Protein AF-A0A371QU78-F1 (afdb_monomer_lite)

Sequence (171 aa):
MLLALVAFSMAQTLVVNGTQPFKAYVKEGALVINGSEITLPQKRLSWNYNGTYTVYGIYYSNPNCQLGTWPNQPRFYITCNTGSDFIIVAVKDPKARVICKTNKGSLQPSAASKYVEIYQTNGLNIECESGYSAVVSAPGVLLGVLAGITAATATLLLALGILLLRALLKK

Structure (mmCIF, N/CA/C/O backbone):
data_AF-A0A371QU78-F1
#
_entry.id   AF-A0A371QU78-F1
#
loop_
_atom_site.group_PDB
_atom_site.id
_atom_site.type_symbol
_atom_site.label_atom_id
_atom_site.label_alt_id
_atom_site.label_comp_id
_atom_site.label_asym_id
_atom_site.label_entity_id
_atom_site.label_seq_id
_atom_site.pdbx_PDB_ins_code
_atom_site.Cartn_x
_atom_site.Cartn_y
_atom_site.Cartn_z
_atom_site.occupancy
_atom_site.B_iso_or_equiv
_atom_site.auth_seq_id
_atom_site.auth_comp_id
_atom_site.auth_asym_id
_atom_site.auth_atom_id
_atom_site.pdbx_PDB_model_num
ATOM 1 N N . MET A 1 1 ? -33.958 -27.654 -14.852 1.00 38.41 1 MET A N 1
ATOM 2 C CA . MET A 1 1 ? -32.697 -27.315 -15.543 1.00 38.41 1 MET A CA 1
ATOM 3 C C . MET A 1 1 ? -32.026 -26.206 -14.733 1.00 38.41 1 MET A C 1
ATOM 5 O O . MET A 1 1 ? -32.468 -25.071 -14.819 1.00 38.41 1 MET A O 1
ATOM 9 N N . LEU A 1 2 ? -31.092 -26.537 -13.832 1.00 40.47 2 LEU A N 1
ATOM 10 C CA . LEU A 1 2 ? -30.366 -25.536 -13.033 1.00 40.47 2 LEU A CA 1
ATOM 11 C C . LEU A 1 2 ? -29.231 -24.959 -13.892 1.00 40.47 2 LEU A C 1
ATOM 13 O O . LEU A 1 2 ? -28.313 -25.694 -14.249 1.00 40.47 2 LEU A O 1
ATOM 17 N N . LEU A 1 3 ? -29.281 -23.665 -14.219 1.00 44.47 3 LEU A N 1
ATOM 18 C CA . LEU A 1 3 ? -28.118 -22.954 -14.753 1.00 44.47 3 LEU A CA 1
ATOM 19 C C . LEU A 1 3 ? -27.144 -22.675 -13.602 1.00 44.47 3 LEU A C 1
ATOM 21 O O . LEU A 1 3 ? -27.392 -21.811 -12.764 1.00 44.47 3 LEU A O 1
ATOM 25 N N . ALA A 1 4 ? -26.027 -23.399 -13.569 1.00 47.12 4 ALA A N 1
ATOM 26 C CA . ALA A 1 4 ? -24.874 -23.022 -12.766 1.00 47.12 4 ALA A CA 1
ATOM 27 C C . ALA A 1 4 ? -24.212 -21.792 -13.411 1.00 47.12 4 ALA A C 1
ATOM 29 O O . ALA A 1 4 ? -23.583 -21.900 -14.464 1.00 47.12 4 ALA A O 1
ATOM 30 N N . LEU A 1 5 ? -24.367 -20.613 -12.799 1.00 44.91 5 LEU A N 1
ATOM 31 C CA . LEU A 1 5 ? -23.549 -19.447 -13.130 1.00 44.91 5 LEU A CA 1
ATOM 32 C C . LEU A 1 5 ? -22.110 -19.743 -12.685 1.00 44.91 5 LEU A C 1
ATOM 34 O O . LEU A 1 5 ? -21.770 -19.621 -11.509 1.00 44.91 5 LEU A O 1
ATOM 38 N N . VAL A 1 6 ? -21.258 -20.146 -13.626 1.00 4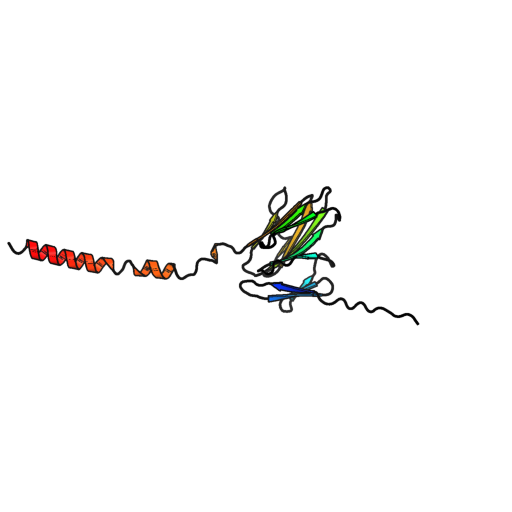9.12 6 VAL A N 1
ATOM 39 C CA . VAL A 1 6 ? -19.812 -20.203 -13.404 1.00 49.12 6 VAL A CA 1
ATOM 40 C C . VAL A 1 6 ? -19.312 -18.761 -13.381 1.00 49.12 6 VAL A C 1
ATOM 42 O O . VAL A 1 6 ? -19.098 -18.141 -14.421 1.00 49.12 6 VAL A O 1
ATOM 45 N N . ALA A 1 7 ? -19.183 -18.191 -12.185 1.00 47.44 7 ALA A N 1
ATOM 46 C CA . ALA A 1 7 ? -18.543 -16.898 -12.006 1.00 47.44 7 ALA A CA 1
ATOM 47 C C . ALA A 1 7 ? -17.036 -17.064 -12.255 1.00 47.44 7 ALA A C 1
ATOM 49 O O . ALA A 1 7 ? -16.286 -17.459 -11.365 1.00 47.44 7 ALA A O 1
ATOM 50 N N . PHE A 1 8 ? -16.589 -16.777 -13.477 1.00 47.84 8 PHE A N 1
ATOM 51 C CA . PHE A 1 8 ? -15.169 -16.623 -13.770 1.00 47.84 8 PHE A CA 1
ATOM 52 C C . PHE A 1 8 ? -14.649 -15.397 -13.012 1.00 47.84 8 PHE A C 1
ATOM 54 O O . PHE A 1 8 ? -14.900 -14.258 -13.406 1.00 47.84 8 PHE A O 1
ATOM 61 N N . SER A 1 9 ? -13.931 -15.612 -11.907 1.00 54.00 9 SER A N 1
ATOM 62 C CA . SER A 1 9 ? -13.185 -14.535 -11.258 1.00 54.00 9 SER A CA 1
ATOM 63 C C . SER A 1 9 ? -12.025 -14.143 -12.173 1.00 54.00 9 SER A C 1
ATOM 65 O O . SER A 1 9 ? -10.993 -14.815 -12.201 1.00 54.00 9 SER A O 1
ATOM 67 N N . MET A 1 10 ? -12.205 -13.089 -12.967 1.00 59.59 10 MET A N 1
ATOM 68 C CA . MET A 1 10 ? -11.123 -12.550 -13.785 1.00 59.59 10 MET A CA 1
ATOM 69 C C . MET A 1 10 ? -9.987 -12.071 -12.876 1.00 59.59 10 MET A C 1
ATOM 71 O O . MET A 1 10 ? -10.226 -11.366 -11.895 1.00 59.59 10 MET A O 1
ATOM 75 N N . ALA A 1 11 ? -8.755 -12.467 -13.199 1.00 73.94 11 ALA A N 1
ATOM 76 C CA . ALA A 1 11 ? -7.575 -11.991 -12.491 1.00 73.94 11 ALA A CA 1
ATOM 77 C C . ALA A 1 11 ? -7.476 -10.464 -12.629 1.00 73.94 11 ALA A C 1
ATOM 79 O O . ALA A 1 11 ? -7.522 -9.924 -13.737 1.00 73.94 11 ALA A O 1
ATOM 80 N N . GLN A 1 12 ? -7.346 -9.757 -11.506 1.00 85.69 12 GLN A N 1
ATOM 81 C CA . GLN A 1 12 ? -7.252 -8.301 -11.520 1.00 85.69 12 GLN A CA 1
ATOM 82 C C . GLN A 1 12 ? -5.826 -7.888 -11.888 1.00 85.69 12 GLN A C 1
ATOM 84 O O . GLN A 1 12 ? -4.877 -8.258 -11.201 1.00 85.69 12 GLN A O 1
ATOM 89 N N . THR A 1 13 ? -5.669 -7.123 -12.968 1.00 89.00 13 THR A N 1
ATOM 90 C CA . THR A 1 13 ? -4.360 -6.622 -13.414 1.00 89.00 13 THR A CA 1
ATOM 91 C C . THR A 1 13 ? -4.013 -5.322 -12.701 1.00 89.00 13 THR A C 1
ATOM 93 O O . THR A 1 13 ? -4.804 -4.382 -12.713 1.00 89.00 13 THR A O 1
ATOM 96 N N . LEU A 1 14 ? -2.811 -5.250 -12.138 1.00 90.69 14 LEU A N 1
ATOM 97 C CA . LEU A 1 14 ? -2.240 -4.072 -11.501 1.00 90.69 14 LEU A CA 1
ATOM 98 C C . LEU A 1 14 ? -1.090 -3.534 -12.353 1.00 90.69 14 LEU A C 1
ATOM 100 O O . LEU A 1 14 ? -0.186 -4.286 -12.717 1.00 90.69 14 LEU A O 1
ATOM 104 N N . VAL A 1 15 ? -1.104 -2.240 -12.663 1.00 90.06 15 VAL A N 1
ATOM 105 C CA . VAL A 1 15 ? -0.066 -1.595 -13.481 1.00 90.06 15 VAL A CA 1
ATOM 106 C C . VAL A 1 15 ? 0.718 -0.610 -12.625 1.00 90.06 15 VAL A C 1
ATOM 108 O O . VAL A 1 15 ? 0.129 0.297 -12.042 1.00 90.06 15 VAL A O 1
ATOM 111 N N . VAL A 1 16 ? 2.040 -0.784 -12.570 1.00 90.44 16 VAL A N 1
ATOM 112 C CA . VAL A 1 16 ? 2.964 0.092 -11.842 1.00 90.44 16 VAL A CA 1
ATOM 113 C C . VAL A 1 16 ? 3.874 0.796 -12.845 1.00 90.44 16 VAL A C 1
ATOM 115 O O . VAL A 1 16 ? 4.701 0.160 -13.499 1.00 90.44 16 VAL A O 1
ATOM 118 N N . ASN A 1 17 ? 3.737 2.116 -12.954 1.00 87.25 17 ASN A N 1
ATOM 119 C CA . ASN A 1 17 ? 4.428 2.971 -13.924 1.00 87.25 17 ASN A CA 1
ATOM 120 C C . ASN A 1 17 ? 5.613 3.707 -13.275 1.00 87.25 17 ASN A C 1
ATOM 122 O O . ASN A 1 17 ? 5.645 4.936 -13.224 1.00 87.25 17 ASN A O 1
ATOM 126 N N . GLY A 1 18 ? 6.556 2.954 -12.705 1.00 83.25 18 GLY A N 1
ATOM 127 C CA . GLY A 1 18 ? 7.762 3.514 -12.093 1.00 83.25 18 GLY A CA 1
ATOM 128 C C . GLY A 1 18 ? 8.965 3.624 -13.031 1.00 83.25 18 GLY A C 1
ATOM 129 O O . GLY A 1 18 ? 8.844 3.530 -14.248 1.00 83.25 18 GLY A O 1
ATOM 130 N N . THR A 1 19 ? 10.157 3.780 -12.448 1.00 86.31 19 THR A N 1
ATOM 131 C CA . THR A 1 19 ? 11.442 3.719 -13.164 1.00 86.31 19 THR A CA 1
ATOM 132 C C . THR A 1 19 ? 11.676 2.382 -13.864 1.00 86.31 19 THR A C 1
ATOM 134 O O . THR A 1 19 ? 12.390 2.327 -14.861 1.00 86.31 19 THR A O 1
ATOM 137 N N . GLN A 1 20 ? 11.091 1.306 -13.343 1.00 84.00 20 GLN A N 1
ATOM 138 C CA . GLN A 1 20 ? 11.032 -0.003 -13.978 1.00 84.00 20 GLN A CA 1
ATOM 139 C C . GLN A 1 20 ? 9.559 -0.404 -14.053 1.00 84.00 20 GLN A C 1
ATOM 141 O O . GLN A 1 20 ? 9.059 -0.982 -13.089 1.00 84.00 20 GLN A O 1
ATOM 146 N N . PRO A 1 21 ? 8.836 -0.063 -15.134 1.00 86.94 21 PRO A N 1
ATOM 147 C CA . PRO A 1 21 ? 7.413 -0.349 -15.219 1.00 86.94 21 PRO A CA 1
ATOM 148 C C . PRO A 1 21 ? 7.169 -1.858 -15.249 1.00 86.94 21 PRO A C 1
ATOM 150 O O . PRO A 1 21 ? 7.874 -2.602 -15.932 1.00 86.94 21 PRO A O 1
ATOM 153 N N . PHE A 1 22 ? 6.157 -2.312 -14.517 1.00 90.06 22 PHE A N 1
ATOM 154 C CA . PHE A 1 22 ? 5.780 -3.721 -14.487 1.00 90.06 22 PHE A CA 1
ATOM 155 C C . PHE A 1 22 ? 4.282 -3.902 -14.248 1.00 90.06 22 PHE A C 1
ATOM 157 O O . PHE A 1 22 ? 3.579 -3.003 -13.778 1.00 90.06 22 PHE A O 1
ATOM 164 N N . LYS A 1 23 ? 3.796 -5.096 -14.592 1.00 91.69 23 LYS A N 1
ATOM 165 C CA . LYS A 1 23 ? 2.429 -5.536 -14.313 1.00 91.69 23 LYS A CA 1
ATOM 166 C C . LYS A 1 23 ? 2.460 -6.617 -13.244 1.00 91.69 23 LYS A C 1
ATOM 168 O O . LYS A 1 23 ? 3.312 -7.503 -13.286 1.00 91.69 23 LYS A O 1
ATOM 173 N N . ALA A 1 24 ? 1.516 -6.548 -12.323 1.00 91.62 24 ALA A N 1
ATOM 174 C CA . ALA A 1 24 ? 1.221 -7.608 -11.375 1.00 91.62 24 ALA A CA 1
ATOM 175 C C . ALA A 1 24 ? -0.221 -8.074 -11.581 1.00 91.62 24 ALA A C 1
ATOM 177 O O . ALA A 1 24 ? -1.034 -7.339 -12.138 1.00 91.62 24 ALA A O 1
ATOM 178 N N . TYR A 1 25 ? -0.557 -9.280 -11.138 1.00 92.44 25 TYR A N 1
ATOM 179 C CA . TYR A 1 25 ? -1.924 -9.790 -11.238 1.00 92.44 25 TYR A CA 1
ATOM 180 C C . TYR A 1 25 ? -2.354 -10.400 -9.915 1.00 92.44 25 TYR A C 1
ATOM 182 O O . TYR A 1 25 ? -1.571 -11.092 -9.268 1.00 92.44 25 TYR A O 1
ATOM 190 N N . VAL A 1 26 ? -3.601 -10.155 -9.522 1.00 91.56 26 VAL A N 1
ATOM 191 C CA . VAL A 1 26 ? -4.215 -10.792 -8.358 1.00 91.56 26 VAL A CA 1
ATOM 192 C C . VAL A 1 26 ? -5.046 -11.969 -8.835 1.00 91.56 26 VAL A C 1
ATOM 194 O O . VAL A 1 26 ? -6.012 -11.792 -9.582 1.00 91.56 26 VAL A O 1
ATOM 197 N N . LYS A 1 27 ? -4.678 -13.167 -8.388 1.00 86.38 27 LYS A N 1
ATOM 198 C CA . LYS A 1 27 ? -5.370 -14.418 -8.691 1.00 86.38 27 LYS A CA 1
ATOM 199 C C . LYS A 1 27 ? -5.595 -15.177 -7.393 1.00 86.38 27 LYS A C 1
ATOM 201 O O . LYS A 1 27 ? -4.653 -15.404 -6.650 1.00 86.38 27 LYS A O 1
ATOM 206 N N . GLU A 1 28 ? -6.845 -15.542 -7.108 1.00 83.00 28 GLU A N 1
ATOM 207 C CA . GLU A 1 28 ? -7.206 -16.439 -5.991 1.00 83.00 28 GLU A CA 1
ATOM 208 C C . GLU A 1 28 ? -6.692 -16.006 -4.595 1.00 83.00 28 GLU A C 1
ATOM 210 O O . GLU A 1 28 ? -6.564 -16.818 -3.683 1.00 83.00 28 GLU A O 1
ATOM 215 N N . GLY A 1 29 ? -6.451 -14.706 -4.385 1.00 85.81 29 GLY A N 1
ATOM 216 C CA . GLY A 1 29 ? -5.887 -14.189 -3.131 1.00 85.81 29 GLY A CA 1
ATOM 217 C C . GLY A 1 29 ? -4.359 -14.253 -3.055 1.00 85.81 29 GLY A C 1
ATOM 218 O O . GLY A 1 29 ? -3.798 -14.084 -1.978 1.00 85.81 29 GLY A O 1
ATOM 219 N N . ALA A 1 30 ? -3.681 -14.458 -4.179 1.00 90.62 30 ALA A N 1
ATOM 220 C CA . ALA A 1 30 ? -2.248 -14.278 -4.333 1.00 90.62 30 ALA A CA 1
ATOM 221 C C . ALA A 1 30 ? -1.956 -13.147 -5.324 1.00 90.62 30 ALA A C 1
ATOM 223 O O . ALA A 1 30 ? -2.734 -12.867 -6.240 1.00 90.62 30 ALA A O 1
ATOM 224 N N . LEU A 1 31 ? -0.820 -12.493 -5.124 1.00 92.56 31 LEU A N 1
ATOM 225 C CA . LEU A 1 31 ? -0.255 -11.511 -6.028 1.00 92.56 31 LEU A CA 1
ATOM 226 C C . LEU A 1 31 ? 0.891 -12.154 -6.804 1.00 92.56 31 LEU A C 1
ATOM 228 O O . LEU A 1 31 ? 1.836 -12.655 -6.203 1.00 92.56 31 LEU A O 1
ATOM 232 N N . VAL A 1 32 ? 0.825 -12.101 -8.130 1.00 92.31 32 VAL A N 1
ATOM 233 C CA . VAL A 1 32 ? 1.856 -12.644 -9.016 1.00 92.31 32 VAL A CA 1
ATOM 234 C C . VAL A 1 32 ? 2.656 -11.501 -9.630 1.00 92.31 32 VAL A C 1
ATOM 236 O O . VAL A 1 32 ? 2.089 -10.632 -10.298 1.00 92.31 32 VAL A O 1
ATOM 239 N N . ILE A 1 33 ? 3.974 -11.507 -9.421 1.00 90.62 33 ILE A N 1
ATOM 240 C CA . ILE A 1 33 ? 4.919 -10.520 -9.961 1.00 90.62 33 ILE A CA 1
ATOM 241 C C . ILE A 1 33 ? 6.099 -11.266 -10.577 1.00 90.62 33 ILE A C 1
ATOM 243 O O . ILE A 1 33 ? 6.807 -11.981 -9.876 1.00 90.62 33 ILE A O 1
ATOM 247 N N . ASN A 1 34 ? 6.337 -11.086 -11.880 1.00 84.94 34 ASN A N 1
ATOM 248 C CA . ASN A 1 34 ? 7.431 -11.747 -12.610 1.00 84.94 34 ASN A CA 1
ATOM 249 C C . ASN A 1 34 ? 7.485 -13.278 -12.402 1.00 84.94 34 ASN A C 1
ATOM 251 O O . ASN A 1 34 ? 8.563 -13.858 -12.336 1.00 84.94 34 ASN A O 1
ATOM 255 N N . GLY A 1 35 ? 6.323 -13.927 -12.271 1.00 80.62 35 GLY A N 1
ATOM 256 C CA . GLY A 1 35 ? 6.212 -15.370 -12.025 1.00 80.62 35 GLY A CA 1
ATOM 257 C C . GLY A 1 35 ? 6.341 -15.795 -10.557 1.00 80.62 35 GLY A C 1
ATOM 258 O O . GLY A 1 35 ? 6.042 -16.942 -10.249 1.00 80.62 35 GLY A O 1
ATOM 259 N N . SER A 1 36 ? 6.718 -14.892 -9.647 1.00 86.31 36 SER A N 1
ATOM 260 C CA . SER A 1 36 ? 6.709 -15.156 -8.205 1.00 86.31 36 SER A CA 1
ATOM 261 C C . SER A 1 36 ? 5.333 -14.878 -7.612 1.00 86.31 36 SER A C 1
ATOM 263 O O . SER A 1 36 ? 4.772 -13.803 -7.837 1.00 86.31 36 SER A O 1
ATOM 265 N N . GLU A 1 37 ? 4.818 -15.814 -6.818 1.00 90.19 37 GLU A N 1
ATOM 266 C CA . GLU A 1 37 ? 3.548 -15.664 -6.106 1.00 90.19 37 GLU A CA 1
ATOM 267 C C . GLU A 1 37 ? 3.766 -15.230 -4.653 1.00 90.19 37 GLU A C 1
ATOM 269 O O . GLU A 1 37 ? 4.627 -15.752 -3.944 1.00 90.19 37 GLU A O 1
ATOM 274 N N . ILE A 1 38 ? 2.968 -14.263 -4.206 1.00 91.00 38 ILE A N 1
ATOM 275 C CA . ILE A 1 38 ? 2.951 -13.742 -2.840 1.00 91.00 38 ILE A CA 1
ATOM 276 C C . ILE A 1 38 ? 1.524 -13.875 -2.316 1.00 91.00 38 ILE A C 1
ATOM 278 O O . ILE A 1 38 ? 0.607 -13.230 -2.826 1.00 91.00 38 ILE A O 1
ATOM 282 N N . THR A 1 39 ? 1.324 -14.692 -1.284 1.00 92.25 39 THR A N 1
ATOM 283 C CA . THR A 1 39 ? 0.015 -14.841 -0.636 1.00 92.25 39 THR A CA 1
ATOM 284 C C . THR A 1 39 ? -0.436 -13.513 -0.036 1.00 92.25 39 THR A C 1
ATOM 286 O O . THR A 1 39 ? 0.299 -12.886 0.730 1.00 92.25 39 THR A O 1
ATOM 289 N N . LEU A 1 40 ? -1.657 -13.082 -0.359 1.00 93.12 40 LEU A N 1
ATOM 290 C CA . LEU A 1 40 ? -2.228 -11.876 0.221 1.00 93.12 40 LEU A CA 1
ATOM 291 C C . LEU A 1 40 ? -2.842 -12.190 1.591 1.00 93.12 40 LEU A C 1
ATOM 293 O O . LEU A 1 40 ? -3.554 -13.185 1.740 1.00 93.12 40 LEU A O 1
ATOM 297 N N . PRO A 1 41 ? -2.654 -11.309 2.585 1.00 91.69 41 PRO A N 1
ATOM 298 C CA . PRO A 1 41 ? -3.262 -11.463 3.908 1.00 91.69 41 PRO A CA 1
ATOM 299 C C . PRO A 1 41 ? -4.796 -11.372 3.881 1.00 91.69 41 PRO A C 1
ATOM 301 O O . PRO A 1 41 ? -5.451 -11.792 4.830 1.00 91.69 41 PRO A O 1
ATOM 304 N N . GLN A 1 42 ? -5.377 -10.817 2.811 1.00 91.19 42 GLN A N 1
ATOM 305 C CA . GLN A 1 42 ? -6.819 -10.745 2.587 1.00 91.19 42 GLN A CA 1
ATOM 306 C C . GLN A 1 42 ? -7.164 -11.055 1.136 1.00 91.19 42 GLN A C 1
ATOM 308 O O . GLN A 1 42 ? -6.558 -10.516 0.210 1.00 91.19 42 GLN A O 1
ATOM 313 N N . LYS A 1 43 ? -8.197 -11.883 0.940 1.00 84.19 43 LYS A N 1
ATOM 314 C CA . LYS A 1 43 ? -8.661 -12.288 -0.398 1.00 84.19 43 LYS A CA 1
ATOM 315 C C . LYS A 1 43 ? -9.334 -11.149 -1.166 1.00 84.19 43 LYS A C 1
ATOM 317 O O . LYS A 1 43 ? -9.340 -11.168 -2.391 1.00 84.19 43 LYS A O 1
ATOM 322 N N . ARG A 1 44 ? -9.938 -10.189 -0.458 1.00 82.94 44 ARG A N 1
ATOM 323 C CA . ARG A 1 44 ? -10.685 -9.065 -1.041 1.00 82.94 44 ARG A CA 1
ATOM 324 C C . ARG A 1 44 ? -10.080 -7.746 -0.571 1.00 82.94 44 ARG A C 1
ATOM 326 O O . ARG A 1 44 ? -10.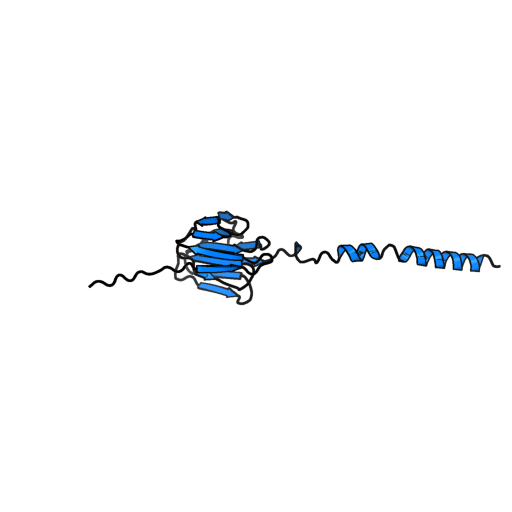471 -7.216 0.463 1.00 82.94 44 ARG A O 1
ATOM 333 N N . LEU A 1 45 ? -9.115 -7.247 -1.337 1.00 88.00 45 LEU A N 1
ATOM 334 C CA . LEU A 1 45 ? -8.551 -5.907 -1.180 1.00 88.00 45 LEU A CA 1
ATOM 335 C C . LEU A 1 45 ? -9.205 -4.969 -2.197 1.00 88.00 45 LEU A C 1
ATOM 337 O O . LEU A 1 45 ? -9.365 -5.332 -3.362 1.00 88.00 45 LEU A O 1
ATOM 341 N N . SER A 1 46 ? -9.562 -3.763 -1.764 1.00 90.75 46 SER A N 1
ATOM 342 C CA . SER A 1 46 ? -9.907 -2.678 -2.679 1.00 90.75 46 SER A CA 1
ATOM 343 C C . SER A 1 46 ? -8.615 -2.079 -3.221 1.00 90.75 46 SER A C 1
ATOM 345 O O . SER A 1 46 ? -7.780 -1.609 -2.450 1.00 90.75 46 SER A O 1
ATOM 347 N N . TRP A 1 47 ? -8.418 -2.134 -4.535 1.00 91.25 47 TRP A N 1
ATOM 348 C CA . TRP A 1 47 ? -7.193 -1.645 -5.159 1.00 91.25 47 TRP A CA 1
ATOM 349 C C . TRP A 1 47 ? -7.342 -0.189 -5.587 1.00 91.25 47 TRP A C 1
ATOM 351 O O . TRP A 1 47 ? -8.216 0.151 -6.383 1.00 91.25 47 TRP A O 1
ATOM 361 N N . ASN A 1 48 ? -6.465 0.660 -5.067 1.00 88.50 48 ASN A N 1
ATOM 362 C CA . ASN A 1 48 ? -6.364 2.065 -5.402 1.00 88.50 48 ASN A CA 1
ATOM 363 C C . ASN A 1 48 ? -5.208 2.294 -6.383 1.00 88.50 48 ASN A C 1
ATOM 365 O O . ASN A 1 48 ? -4.050 1.965 -6.102 1.00 88.50 48 ASN A O 1
ATOM 369 N N . TYR A 1 49 ? -5.551 2.877 -7.529 1.00 83.75 49 TYR A N 1
ATOM 370 C CA . TYR A 1 49 ? -4.636 3.179 -8.618 1.00 83.75 49 TYR A CA 1
ATOM 371 C C . TYR A 1 49 ? -4.474 4.689 -8.716 1.00 83.75 49 TYR A C 1
ATOM 373 O O . TYR A 1 49 ? -5.447 5.408 -8.914 1.00 83.75 49 TYR A O 1
ATOM 381 N N . ASN A 1 50 ? -3.235 5.158 -8.641 1.00 71.44 50 ASN A N 1
ATOM 382 C CA . ASN A 1 50 ? -2.897 6.568 -8.856 1.00 71.44 50 ASN A CA 1
ATOM 383 C C . ASN A 1 50 ? -2.171 6.789 -10.198 1.00 71.44 50 ASN A C 1
ATOM 385 O O . ASN A 1 50 ? -1.714 7.890 -10.473 1.00 71.44 50 ASN A O 1
ATOM 389 N N . GLY A 1 51 ? -2.018 5.736 -11.015 1.00 69.06 51 GLY A N 1
ATOM 390 C CA . GLY A 1 51 ? -1.342 5.790 -12.315 1.00 69.06 51 GLY A CA 1
ATOM 391 C C . GLY A 1 51 ? 0.187 5.918 -12.265 1.00 69.06 51 GLY A C 1
ATOM 392 O O . GLY A 1 51 ? 0.802 6.060 -13.321 1.00 69.06 51 GLY A O 1
ATOM 393 N N . THR A 1 52 ? 0.808 5.851 -11.084 1.00 79.88 52 THR A N 1
ATOM 394 C CA . THR A 1 52 ? 2.247 6.097 -10.879 1.00 79.88 52 THR A CA 1
ATOM 395 C C . THR A 1 52 ? 3.016 4.830 -10.460 1.00 79.88 52 THR A C 1
ATOM 397 O O . THR A 1 52 ? 2.692 3.716 -10.873 1.00 79.88 52 THR A O 1
ATOM 400 N N . TYR A 1 53 ? 4.067 5.000 -9.654 1.00 88.25 53 TYR A N 1
ATOM 401 C CA . TYR A 1 53 ? 5.035 4.001 -9.211 1.00 88.25 53 TYR A CA 1
ATOM 402 C C . TYR A 1 53 ? 4.585 3.141 -8.021 1.00 88.25 53 TYR A C 1
ATOM 404 O O . TYR A 1 53 ? 5.375 2.317 -7.559 1.00 88.25 53 TYR A O 1
ATOM 412 N N . THR A 1 54 ? 3.344 3.293 -7.546 1.00 92.25 54 THR A N 1
ATOM 413 C CA . THR A 1 54 ? 2.770 2.469 -6.469 1.00 92.25 54 THR A CA 1
ATOM 414 C C . THR A 1 54 ? 1.274 2.244 -6.679 1.00 92.25 54 THR A C 1
ATOM 416 O O . THR A 1 54 ? 0.532 3.190 -6.937 1.00 92.25 54 THR A O 1
ATOM 419 N N . VAL A 1 55 ? 0.819 1.010 -6.481 1.00 93.50 55 VAL A N 1
ATOM 420 C CA . VAL A 1 55 ? -0.592 0.606 -6.412 1.00 93.50 55 VAL A CA 1
ATOM 421 C C . VAL A 1 55 ? -0.871 0.049 -5.014 1.00 93.50 55 VAL A C 1
ATOM 423 O O . VAL A 1 55 ? -0.088 -0.754 -4.507 1.00 93.50 55 VAL A O 1
ATOM 426 N N . TYR A 1 56 ? -1.975 0.457 -4.384 1.00 94.56 56 TYR A N 1
ATOM 427 C CA . TYR A 1 56 ? -2.309 0.044 -3.015 1.00 94.56 56 TYR A CA 1
ATOM 428 C C . TYR A 1 56 ? -3.511 -0.891 -2.976 1.00 94.56 56 TYR A C 1
ATOM 430 O O . TYR A 1 56 ? -4.582 -0.533 -3.446 1.00 94.56 56 TYR A O 1
ATOM 438 N N . GLY A 1 57 ? -3.362 -2.060 -2.367 1.00 95.31 57 GLY A N 1
ATOM 439 C CA . GLY A 1 57 ? -4.460 -2.917 -1.938 1.00 95.31 57 GLY A CA 1
ATOM 440 C C . GLY A 1 57 ? -4.845 -2.551 -0.512 1.00 95.31 57 GLY A C 1
ATOM 441 O O . GLY A 1 57 ? -4.003 -2.583 0.381 1.00 95.31 57 GLY A O 1
ATOM 442 N N . ILE A 1 58 ? -6.102 -2.187 -0.297 1.00 95.94 58 ILE A N 1
ATOM 443 C CA . ILE A 1 58 ? -6.597 -1.639 0.963 1.00 95.94 58 ILE A CA 1
ATOM 444 C C . ILE A 1 58 ? -7.710 -2.538 1.495 1.00 95.94 58 ILE A C 1
ATOM 446 O O . ILE A 1 58 ? -8.674 -2.843 0.791 1.00 95.94 58 ILE A O 1
ATOM 450 N N . TYR A 1 59 ? -7.593 -2.933 2.757 1.00 96.38 59 TYR A N 1
ATOM 451 C CA . TYR A 1 59 ? -8.663 -3.557 3.523 1.00 96.38 59 TYR A CA 1
ATOM 452 C C . TYR A 1 59 ? -8.759 -2.911 4.898 1.00 96.38 59 TYR A C 1
ATOM 454 O O . TYR A 1 59 ? -7.745 -2.614 5.534 1.00 96.38 59 TYR A O 1
ATOM 462 N N . TYR A 1 60 ? -9.991 -2.735 5.360 1.00 95.88 60 TYR A N 1
ATOM 463 C CA . TYR A 1 60 ? -10.292 -2.339 6.722 1.00 95.88 60 TYR A CA 1
ATOM 464 C C . TYR A 1 60 ? -11.555 -3.045 7.213 1.00 95.88 60 TYR A C 1
ATOM 466 O O . TYR A 1 60 ? -12.514 -3.189 6.456 1.00 95.88 60 TYR A O 1
ATOM 474 N N . SER A 1 61 ? -11.541 -3.533 8.457 1.00 95.69 61 SER A N 1
ATOM 475 C CA . SER A 1 61 ? -12.631 -4.358 8.999 1.00 95.69 61 SER A CA 1
ATOM 476 C C . SER A 1 61 ? -13.887 -3.560 9.359 1.00 95.69 61 SER A C 1
ATOM 478 O O . SER A 1 61 ? -14.985 -4.113 9.325 1.00 95.69 61 SER A O 1
ATOM 480 N N . ASN A 1 62 ? -13.759 -2.266 9.667 1.00 95.19 62 ASN A N 1
ATOM 481 C CA . ASN A 1 62 ? -14.896 -1.420 10.015 1.00 95.19 62 ASN A CA 1
ATOM 482 C C . ASN A 1 62 ? -15.505 -0.744 8.766 1.00 95.19 62 ASN A C 1
ATOM 484 O O . ASN A 1 62 ? -14.899 0.168 8.201 1.00 95.19 62 ASN A O 1
ATOM 488 N N . PRO A 1 63 ? -16.732 -1.105 8.352 1.00 91.25 63 PRO A N 1
ATOM 489 C CA . PRO A 1 63 ? -17.347 -0.564 7.138 1.00 91.25 63 PRO A CA 1
ATOM 490 C C . PRO A 1 63 ? -17.694 0.930 7.233 1.00 91.25 63 PRO A C 1
ATOM 492 O O . PRO A 1 63 ? -17.917 1.562 6.205 1.00 91.25 63 PRO A O 1
ATOM 495 N N . ASN A 1 64 ? -17.722 1.508 8.439 1.00 94.50 64 ASN A N 1
ATOM 496 C CA . ASN A 1 64 ? -18.010 2.928 8.652 1.00 94.50 64 ASN A CA 1
ATOM 497 C C . ASN A 1 64 ? -16.771 3.825 8.486 1.00 94.50 64 ASN A C 1
ATOM 499 O O . ASN A 1 64 ? -16.864 5.039 8.670 1.00 94.50 64 ASN A O 1
ATOM 503 N N . CYS A 1 65 ? -15.604 3.250 8.186 1.00 96.00 65 CYS A N 1
ATOM 504 C CA . CYS A 1 65 ? -14.415 4.027 7.866 1.00 96.00 65 CYS A CA 1
ATOM 505 C C . CYS A 1 65 ? -14.574 4.769 6.535 1.00 96.00 65 CYS A C 1
ATOM 507 O O . CYS A 1 65 ? -15.153 4.260 5.574 1.00 96.00 65 CYS A O 1
ATOM 509 N N . GLN A 1 66 ? -13.976 5.953 6.460 1.00 96.38 66 GLN A N 1
ATOM 510 C CA . GLN A 1 66 ? -13.922 6.770 5.255 1.00 96.38 66 GLN A CA 1
ATOM 511 C C . GLN A 1 66 ? -12.519 6.717 4.658 1.00 96.38 66 GLN A C 1
ATOM 513 O O . GLN A 1 66 ? -11.543 7.006 5.349 1.00 96.38 66 GLN A O 1
ATOM 518 N N . LEU A 1 67 ? -12.431 6.362 3.375 1.00 95.50 67 LEU A N 1
ATOM 519 C CA . LEU A 1 67 ? -11.209 6.440 2.580 1.00 95.50 67 LEU A CA 1
ATOM 520 C C . LEU A 1 67 ? -11.152 7.803 1.882 1.00 95.50 67 LEU A C 1
ATOM 522 O O . LEU A 1 67 ? -12.051 8.146 1.117 1.00 95.50 67 LEU A O 1
ATOM 526 N N . GLY A 1 68 ? -10.075 8.549 2.109 1.00 94.69 68 GLY A N 1
ATOM 527 C CA . GLY A 1 68 ? -9.750 9.768 1.379 1.00 94.69 68 GLY A CA 1
ATOM 528 C C . GLY A 1 68 ? -8.479 9.601 0.550 1.00 94.69 68 GLY A C 1
ATOM 529 O O . GLY A 1 68 ? -7.502 8.989 0.982 1.00 94.69 68 GLY A O 1
ATOM 530 N N . THR A 1 69 ? -8.491 10.142 -0.666 1.00 91.44 69 THR A N 1
ATOM 531 C CA . THR A 1 69 ? -7.404 9.996 -1.646 1.00 91.44 69 THR A CA 1
ATOM 532 C C . THR A 1 69 ? -7.067 11.337 -2.270 1.00 91.44 69 THR A C 1
ATOM 534 O O . THR A 1 69 ? -7.964 12.144 -2.514 1.00 91.44 69 THR A O 1
ATOM 537 N N . TRP A 1 70 ? -5.799 11.544 -2.616 1.00 85.31 70 TRP A N 1
ATOM 538 C CA . TRP A 1 70 ? -5.374 12.705 -3.394 1.00 85.31 70 TRP A CA 1
ATOM 539 C C . TRP A 1 70 ? -5.218 12.306 -4.868 1.00 85.31 70 TRP A C 1
ATOM 541 O O . TRP A 1 70 ? -4.332 11.513 -5.169 1.00 85.31 70 TRP A O 1
ATOM 551 N N . PRO A 1 71 ? -6.022 12.849 -5.806 1.00 74.31 71 PRO A N 1
ATOM 552 C CA . PRO A 1 71 ? -6.068 12.368 -7.195 1.00 74.31 71 PRO A CA 1
ATOM 553 C C . PRO A 1 71 ? -4.725 12.347 -7.938 1.00 74.31 71 PRO A C 1
ATOM 555 O O . PRO A 1 71 ? -4.525 11.520 -8.817 1.00 74.31 71 PRO A O 1
ATOM 558 N N . ASN A 1 72 ? -3.796 13.232 -7.565 1.00 76.62 72 ASN A N 1
ATOM 559 C CA . ASN A 1 72 ? -2.502 13.402 -8.232 1.00 76.62 72 ASN A CA 1
ATOM 560 C C . ASN A 1 72 ? -1.309 13.054 -7.332 1.00 76.62 72 ASN A C 1
ATOM 562 O O . ASN A 1 72 ? -0.182 13.458 -7.614 1.00 76.62 72 ASN A O 1
ATOM 566 N N . GLN A 1 73 ? -1.541 12.375 -6.209 1.00 81.69 73 GLN A N 1
ATOM 567 C CA . GLN A 1 73 ? -0.476 11.989 -5.289 1.00 81.69 73 GLN A CA 1
ATOM 568 C C . GLN A 1 73 ? -0.669 10.531 -4.889 1.00 81.69 73 GLN A C 1
ATOM 570 O O . GLN A 1 73 ? -1.796 10.114 -4.624 1.00 81.69 73 GLN A O 1
ATOM 575 N N . PRO A 1 74 ? 0.403 9.734 -4.788 1.00 86.00 74 PRO A N 1
ATOM 576 C CA . PRO A 1 74 ? 0.295 8.344 -4.379 1.00 86.00 74 PRO A CA 1
ATOM 577 C C . PRO A 1 74 ? 0.194 8.237 -2.849 1.00 86.00 74 PRO A C 1
ATOM 579 O O . PRO A 1 74 ? 1.007 7.581 -2.187 1.00 86.00 74 PRO A O 1
ATOM 582 N N . ARG A 1 75 ? -0.818 8.922 -2.308 1.00 91.25 75 ARG A N 1
ATOM 583 C CA . ARG A 1 75 ? -1.131 9.093 -0.894 1.00 91.25 75 ARG A CA 1
ATOM 584 C C . ARG A 1 75 ? -2.621 8.864 -0.663 1.00 91.25 75 ARG A C 1
ATOM 586 O O . ARG A 1 75 ? -3.457 9.249 -1.483 1.00 91.25 75 ARG A O 1
ATOM 593 N N . PHE A 1 76 ? -2.953 8.265 0.469 1.00 94.25 76 PHE A N 1
ATOM 594 C CA . PHE A 1 76 ? -4.324 8.111 0.938 1.00 94.25 76 PHE A CA 1
ATOM 595 C C . PHE A 1 76 ? -4.367 8.123 2.465 1.00 94.25 76 PHE A C 1
ATOM 597 O O . PHE A 1 76 ? -3.353 7.920 3.135 1.00 94.25 76 PHE A O 1
ATOM 604 N N . TYR A 1 77 ? -5.557 8.338 3.009 1.00 96.12 77 TYR A N 1
ATOM 605 C CA . TYR A 1 77 ? -5.836 8.184 4.428 1.00 96.12 77 TYR A CA 1
ATOM 606 C C . TYR A 1 77 ? -7.156 7.454 4.637 1.00 96.12 77 TYR A C 1
ATOM 608 O O . TYR A 1 77 ? -8.052 7.500 3.798 1.00 96.12 77 TYR A O 1
ATOM 616 N N . ILE A 1 78 ? -7.269 6.780 5.771 1.00 97.19 78 ILE A N 1
ATOM 617 C CA . ILE A 1 78 ? -8.489 6.126 6.220 1.00 97.19 78 ILE A CA 1
ATOM 618 C C . ILE A 1 78 ? -8.741 6.587 7.643 1.00 97.19 78 ILE A C 1
ATOM 620 O O . ILE A 1 78 ? -7.831 6.541 8.469 1.00 97.19 78 ILE A O 1
ATOM 624 N N . THR A 1 79 ? -9.961 7.027 7.927 1.00 97.12 79 THR A N 1
ATOM 625 C CA . THR A 1 79 ? -10.386 7.462 9.264 1.00 97.12 79 THR A CA 1
ATOM 626 C C . THR A 1 79 ? -11.685 6.786 9.660 1.00 97.12 79 THR A C 1
ATOM 628 O O . THR A 1 79 ? -12.600 6.667 8.847 1.00 97.12 79 THR A O 1
ATOM 631 N N . CYS A 1 80 ? -11.777 6.368 10.916 1.00 96.25 80 CYS A N 1
ATOM 632 C CA . CYS A 1 80 ? -12.894 5.610 11.461 1.00 96.25 80 CYS A CA 1
ATOM 633 C C . CYS A 1 80 ? -13.332 6.206 12.802 1.00 96.25 80 CYS A C 1
ATOM 635 O O . CYS A 1 80 ? -12.502 6.657 13.591 1.00 96.25 80 CYS A O 1
ATOM 637 N N . ASN A 1 81 ? -14.632 6.138 13.094 1.00 94.00 81 ASN A N 1
ATOM 638 C CA . ASN A 1 81 ? -15.180 6.571 14.386 1.00 94.00 81 ASN A CA 1
ATOM 639 C C . ASN A 1 81 ? -14.969 5.527 15.495 1.00 94.00 81 ASN A C 1
ATOM 641 O O . ASN A 1 81 ? -14.972 5.855 16.677 1.00 94.00 81 ASN A O 1
ATOM 645 N N . THR A 1 82 ? -14.782 4.263 15.114 1.00 93.62 82 THR A N 1
ATOM 646 C CA . THR A 1 82 ? -14.492 3.138 16.009 1.00 93.62 82 THR A CA 1
ATOM 647 C C . THR A 1 82 ? -13.326 2.326 15.452 1.00 93.62 82 THR A C 1
ATOM 649 O O . THR A 1 82 ? -13.017 2.418 14.260 1.00 93.62 82 THR A O 1
ATOM 652 N N . GLY A 1 83 ? -12.650 1.564 16.319 1.00 93.38 83 GLY A N 1
ATOM 653 C CA . GLY A 1 83 ? -11.455 0.801 15.953 1.00 93.38 83 GLY A CA 1
ATOM 654 C C . GLY A 1 83 ? -11.668 -0.082 14.722 1.00 93.38 83 GLY A C 1
ATOM 655 O O . GLY A 1 83 ? -12.726 -0.687 14.560 1.00 93.38 83 GLY A O 1
ATOM 656 N N . SER A 1 84 ? -10.658 -0.137 13.860 1.00 96.50 84 SER A N 1
ATOM 657 C CA . SER A 1 84 ? -10.611 -0.988 12.678 1.00 96.50 84 SER A CA 1
ATOM 658 C C . SER A 1 84 ? -9.254 -1.659 12.587 1.00 96.50 84 SER A C 1
ATOM 660 O O . SER A 1 84 ? -8.223 -1.041 12.862 1.00 96.50 84 SER A O 1
ATOM 662 N N . ASP A 1 85 ? -9.255 -2.898 12.121 1.00 96.81 85 ASP A N 1
ATOM 663 C CA . ASP A 1 85 ? -8.052 -3.515 11.583 1.00 96.81 85 ASP A CA 1
ATOM 664 C C . ASP A 1 85 ? -7.812 -2.927 10.202 1.00 96.81 85 ASP A C 1
ATOM 666 O O . ASP A 1 85 ? -8.763 -2.735 9.443 1.00 96.81 85 ASP A O 1
ATOM 670 N N . PHE A 1 86 ? -6.559 -2.639 9.882 1.00 97.19 86 PHE A N 1
ATOM 671 C CA . PHE A 1 86 ? -6.126 -2.145 8.585 1.00 97.19 86 PHE A CA 1
ATOM 672 C C . PHE A 1 86 ? -5.086 -3.091 8.013 1.00 97.19 86 PHE A C 1
ATOM 674 O O . PHE A 1 86 ? -4.139 -3.480 8.700 1.00 97.19 86 PHE A O 1
ATOM 681 N N . ILE A 1 87 ? -5.244 -3.420 6.736 1.00 97.56 87 ILE A N 1
ATOM 682 C CA . ILE A 1 87 ? -4.278 -4.193 5.966 1.00 97.56 87 ILE A CA 1
ATOM 683 C C . ILE A 1 87 ? -4.021 -3.432 4.673 1.00 97.56 87 ILE A C 1
ATOM 685 O O . ILE A 1 87 ? -4.926 -3.269 3.853 1.00 97.56 87 ILE A O 1
ATOM 689 N N . ILE A 1 88 ? -2.786 -2.967 4.503 1.00 97.44 88 ILE A N 1
ATOM 690 C CA . ILE A 1 88 ? -2.341 -2.241 3.315 1.00 97.44 88 ILE A CA 1
ATOM 691 C C . ILE A 1 88 ? -1.275 -3.071 2.613 1.00 97.44 88 ILE A C 1
ATOM 693 O O . ILE A 1 88 ? -0.261 -3.421 3.211 1.00 97.44 88 ILE A O 1
ATOM 697 N N . VAL A 1 89 ? -1.489 -3.361 1.337 1.00 96.75 89 VAL A N 1
ATOM 698 C CA . VAL A 1 89 ? -0.521 -4.016 0.456 1.00 96.75 89 VAL A CA 1
ATOM 699 C C . VAL A 1 89 ? -0.058 -2.992 -0.566 1.00 96.75 89 VAL A C 1
ATOM 701 O O . VAL A 1 89 ? -0.831 -2.580 -1.423 1.00 96.75 89 VAL A O 1
ATOM 704 N N . ALA A 1 90 ? 1.193 -2.562 -0.491 1.00 95.62 90 ALA A N 1
ATOM 705 C CA . ALA A 1 90 ? 1.777 -1.658 -1.468 1.00 95.62 90 ALA A CA 1
ATOM 706 C C . ALA A 1 90 ? 2.549 -2.461 -2.518 1.00 95.62 90 ALA A C 1
ATOM 708 O O . ALA A 1 90 ? 3.543 -3.106 -2.192 1.00 95.62 90 ALA A O 1
ATOM 709 N N . VAL A 1 91 ? 2.104 -2.408 -3.773 1.00 94.75 91 VAL A N 1
ATOM 710 C CA . VAL A 1 91 ? 2.818 -2.953 -4.936 1.00 94.75 91 VAL A CA 1
ATOM 711 C C . VAL A 1 91 ? 3.532 -1.798 -5.617 1.00 94.75 91 VAL A C 1
ATOM 713 O O . VAL A 1 91 ? 2.882 -0.881 -6.117 1.00 94.75 91 VAL A O 1
ATOM 716 N N . LYS A 1 92 ? 4.863 -1.804 -5.597 1.00 93.44 92 LYS A N 1
ATOM 717 C CA . LYS A 1 92 ? 5.660 -0.605 -5.869 1.00 93.44 92 LYS A CA 1
ATOM 718 C C . LYS A 1 92 ? 6.848 -0.844 -6.785 1.00 93.44 92 LYS A C 1
ATOM 720 O O . LYS A 1 92 ? 7.411 -1.938 -6.851 1.00 93.44 92 LYS A O 1
ATOM 725 N N . ASP A 1 93 ? 7.281 0.232 -7.430 1.00 92.56 93 ASP A N 1
ATOM 726 C CA . ASP A 1 93 ? 8.605 0.313 -8.027 1.00 92.56 93 ASP A CA 1
ATOM 727 C C . ASP A 1 93 ? 9.684 0.070 -6.950 1.00 92.56 93 ASP A C 1
ATOM 729 O O . ASP A 1 93 ? 9.582 0.592 -5.835 1.00 92.56 93 ASP A O 1
ATOM 733 N N . PRO A 1 94 ? 10.748 -0.687 -7.258 1.00 91.00 94 PRO A N 1
ATOM 734 C CA . PRO A 1 94 ? 11.819 -0.978 -6.307 1.00 91.00 94 PRO A CA 1
ATOM 735 C C . PRO A 1 94 ? 12.470 0.253 -5.671 1.00 91.00 94 PRO A C 1
ATOM 737 O O . PRO A 1 94 ? 12.912 0.180 -4.527 1.00 91.00 94 PRO A O 1
ATOM 740 N N . LYS A 1 95 ? 12.540 1.371 -6.403 1.00 90.75 95 LYS A N 1
ATOM 741 C CA . LYS A 1 95 ? 13.128 2.634 -5.944 1.00 90.75 95 LYS A CA 1
ATOM 742 C C . LYS A 1 95 ? 12.130 3.516 -5.198 1.00 90.75 95 LYS A C 1
ATOM 744 O O . LYS A 1 95 ? 12.545 4.494 -4.576 1.00 90.75 95 LYS A O 1
ATOM 749 N N . ALA A 1 96 ? 10.836 3.210 -5.272 1.00 91.31 96 ALA A N 1
ATOM 750 C CA . ALA A 1 96 ? 9.832 3.902 -4.483 1.00 91.31 96 ALA A CA 1
ATOM 751 C C . ALA A 1 96 ? 9.920 3.456 -3.019 1.00 91.31 96 ALA A C 1
ATOM 753 O O . ALA A 1 96 ? 10.143 2.280 -2.712 1.00 91.31 96 ALA A O 1
ATOM 754 N N . ARG A 1 97 ? 9.722 4.413 -2.118 1.00 92.00 97 ARG A N 1
ATOM 755 C CA . ARG A 1 97 ? 9.571 4.216 -0.679 1.00 92.00 97 ARG A CA 1
ATOM 756 C C . ARG A 1 97 ? 8.108 4.415 -0.319 1.00 92.00 97 ARG A C 1
ATOM 758 O O . ARG A 1 97 ? 7.509 5.381 -0.786 1.00 92.00 97 ARG A O 1
ATOM 765 N N . VAL A 1 98 ? 7.566 3.549 0.530 1.00 93.75 98 VAL A N 1
ATOM 766 C CA . VAL A 1 98 ? 6.236 3.712 1.123 1.00 93.75 98 VAL A CA 1
ATOM 767 C C . VAL A 1 98 ? 6.404 4.036 2.603 1.00 93.75 98 VAL A C 1
ATOM 769 O O . VAL A 1 98 ? 7.287 3.514 3.285 1.00 93.75 98 VAL A O 1
ATOM 772 N N . ILE A 1 99 ? 5.584 4.956 3.094 1.00 95.38 99 ILE A N 1
ATOM 773 C CA . ILE A 1 99 ? 5.513 5.328 4.501 1.00 95.38 99 ILE A CA 1
ATOM 774 C C . ILE A 1 99 ? 4.049 5.258 4.891 1.00 95.38 99 ILE A C 1
ATOM 776 O O . ILE A 1 99 ? 3.244 6.056 4.421 1.00 95.38 99 ILE A O 1
ATOM 780 N N . CYS A 1 100 ? 3.716 4.313 5.764 1.00 96.62 100 CYS A N 1
ATOM 781 C CA . CYS A 1 100 ? 2.422 4.265 6.427 1.00 96.62 100 CYS A CA 1
ATOM 782 C C . CYS A 1 100 ? 2.579 4.726 7.874 1.00 96.62 100 CYS A C 1
ATOM 784 O O . CYS A 1 100 ? 3.545 4.364 8.542 1.00 96.62 100 CYS A O 1
ATOM 786 N N . LYS A 1 101 ? 1.636 5.515 8.378 1.00 97.06 101 LYS A N 1
ATOM 787 C CA . LYS A 1 101 ? 1.629 6.036 9.746 1.00 97.06 101 LYS A CA 1
ATOM 788 C C . LYS A 1 101 ? 0.228 6.001 10.340 1.00 97.06 101 LYS A C 1
ATOM 790 O O . LYS A 1 101 ? -0.773 6.015 9.631 1.00 97.06 101 LYS A O 1
ATOM 795 N N . THR A 1 102 ? 0.193 5.991 11.660 1.00 95.88 102 THR A N 1
ATOM 796 C CA . THR A 1 102 ? -1.005 6.193 12.477 1.00 95.88 102 THR A CA 1
ATOM 797 C C . THR A 1 102 ? -0.765 7.386 13.399 1.00 95.88 102 THR A C 1
ATOM 799 O O . THR A 1 102 ? 0.336 7.940 13.448 1.00 95.88 102 THR A O 1
ATOM 802 N N . ASN A 1 103 ? -1.750 7.733 14.219 1.00 89.62 103 ASN A N 1
ATOM 803 C CA . ASN A 1 103 ? -1.568 8.659 15.338 1.00 89.62 103 ASN A CA 1
ATOM 804 C C . ASN A 1 103 ? -0.469 8.238 16.335 1.00 89.62 103 ASN A C 1
ATOM 806 O O . ASN A 1 103 ? 0.016 9.081 17.083 1.00 89.62 103 ASN A O 1
ATOM 810 N N . LYS A 1 104 ? -0.064 6.961 16.353 1.00 89.38 104 LYS A N 1
ATOM 811 C CA . LYS A 1 104 ? 1.023 6.450 17.203 1.00 89.38 104 LYS A CA 1
ATOM 812 C C . LYS A 1 104 ? 2.408 6.562 16.553 1.00 89.38 104 LYS A C 1
ATOM 814 O O . LYS A 1 104 ? 3.400 6.216 17.184 1.00 89.38 104 LYS A O 1
ATOM 819 N N . GLY A 1 105 ? 2.485 7.031 15.306 1.00 93.56 105 GLY A N 1
ATOM 820 C CA . GLY A 1 105 ? 3.729 7.178 14.553 1.00 93.56 105 GLY A CA 1
ATOM 821 C C . GLY A 1 105 ? 3.800 6.292 13.310 1.00 93.56 105 GLY A C 1
ATOM 822 O O . GLY A 1 105 ? 2.795 5.748 12.844 1.00 93.56 105 GLY A O 1
ATOM 823 N N . SER A 1 106 ? 5.006 6.186 12.748 1.00 95.44 106 SER A N 1
ATOM 824 C CA . SER A 1 106 ? 5.261 5.415 11.525 1.00 95.44 106 SER A CA 1
ATOM 825 C C . SER A 1 106 ? 5.166 3.912 11.778 1.00 95.44 106 SER A C 1
ATOM 827 O O . SER A 1 106 ? 5.645 3.411 12.794 1.00 95.44 106 SER A O 1
ATOM 829 N N . LEU A 1 107 ? 4.583 3.192 10.827 1.00 96.38 107 LEU A N 1
ATOM 830 C CA . LEU A 1 107 ? 4.481 1.741 10.825 1.00 96.38 107 LEU A CA 1
ATOM 831 C C . LEU A 1 107 ? 5.668 1.131 10.086 1.00 96.38 107 LEU A C 1
ATOM 833 O O . LEU A 1 107 ? 6.076 1.610 9.028 1.00 96.38 107 LEU A O 1
ATOM 837 N N . GLN A 1 108 ? 6.168 0.025 10.624 1.00 95.69 108 GLN A N 1
ATOM 838 C CA . GLN A 1 108 ? 7.043 -0.870 9.880 1.00 95.69 108 GLN A CA 1
ATOM 839 C C . GLN A 1 108 ? 6.195 -1.896 9.119 1.00 95.69 108 GLN A C 1
ATOM 841 O O . GLN A 1 108 ? 5.143 -2.306 9.621 1.00 95.69 108 GLN A O 1
ATOM 846 N N . PRO A 1 109 ? 6.615 -2.309 7.914 1.00 96.19 109 PRO A N 1
ATOM 847 C CA . PRO A 1 109 ? 5.928 -3.367 7.195 1.00 96.19 109 PRO A CA 1
ATOM 848 C C . PRO A 1 109 ? 6.073 -4.698 7.948 1.00 96.19 109 PRO A C 1
ATOM 850 O O . PRO A 1 109 ? 7.155 -5.068 8.395 1.00 96.19 109 PRO A O 1
ATOM 853 N N . SER A 1 110 ? 4.969 -5.432 8.055 1.00 95.38 110 SER A N 1
ATOM 854 C CA . SER A 1 110 ? 4.915 -6.811 8.564 1.00 95.38 110 SER A CA 1
ATOM 855 C C . SER A 1 110 ? 5.603 -7.815 7.631 1.00 95.38 110 SER A C 1
ATOM 857 O O . SER A 1 110 ? 6.121 -8.832 8.082 1.00 95.38 110 SER A O 1
ATOM 859 N N . ALA A 1 111 ? 5.638 -7.512 6.332 1.00 93.25 111 ALA A N 1
ATOM 860 C CA . ALA A 1 111 ? 6.411 -8.231 5.330 1.00 93.25 111 ALA A CA 1
ATOM 861 C C . ALA A 1 111 ? 6.884 -7.247 4.259 1.00 93.25 111 ALA A C 1
ATOM 863 O O . ALA A 1 111 ? 6.129 -6.361 3.851 1.00 93.25 111 ALA A O 1
ATOM 864 N N . ALA A 1 112 ? 8.121 -7.403 3.794 1.00 93.31 112 ALA A N 1
ATOM 865 C CA . ALA A 1 112 ? 8.713 -6.519 2.800 1.00 93.31 112 ALA A CA 1
ATOM 866 C C . ALA A 1 112 ? 9.580 -7.298 1.810 1.00 93.31 112 ALA A C 1
ATOM 868 O O . ALA A 1 112 ? 10.328 -8.205 2.168 1.00 93.31 112 ALA A O 1
ATOM 869 N N . SER A 1 113 ? 9.482 -6.904 0.549 1.00 92.06 113 SER A N 1
ATOM 870 C CA . SER A 1 113 ? 10.296 -7.373 -0.562 1.00 92.06 113 SER A CA 1
ATOM 871 C C . SER A 1 113 ? 10.605 -6.197 -1.487 1.00 92.06 113 SER A C 1
ATOM 873 O O . SER A 1 113 ? 10.152 -5.072 -1.276 1.00 92.06 113 SER A O 1
ATOM 875 N N . LYS A 1 114 ? 11.337 -6.461 -2.570 1.00 89.94 114 LYS A N 1
ATOM 876 C CA . LYS A 1 114 ? 11.661 -5.447 -3.579 1.00 89.94 114 LYS A CA 1
ATOM 877 C C . LYS A 1 114 ? 10.416 -4.753 -4.163 1.00 89.94 114 LYS A C 1
ATOM 879 O O . LYS A 1 114 ? 10.445 -3.541 -4.364 1.00 89.94 114 LYS A O 1
ATOM 884 N N . TYR A 1 115 ? 9.352 -5.511 -4.439 1.00 92.94 115 TYR A N 1
ATOM 885 C CA . TYR A 1 115 ? 8.162 -5.026 -5.156 1.00 92.94 115 TYR A CA 1
ATOM 886 C C . TYR A 1 115 ? 6.918 -4.886 -4.277 1.00 92.94 115 TYR A C 1
ATOM 888 O O . TYR A 1 115 ? 5.935 -4.299 -4.721 1.00 92.94 115 TYR A O 1
ATOM 896 N N . VAL A 1 116 ? 6.933 -5.445 -3.064 1.00 94.69 116 VAL A N 1
ATOM 897 C CA . VAL A 1 116 ? 5.746 -5.531 -2.205 1.00 94.69 116 VAL A CA 1
ATOM 898 C C . VAL A 1 116 ? 6.096 -5.230 -0.763 1.00 94.69 116 VAL A C 1
ATOM 900 O O . VAL A 1 116 ? 7.035 -5.819 -0.229 1.00 94.69 116 VAL A O 1
ATOM 903 N N . GLU A 1 117 ? 5.293 -4.384 -0.129 1.00 96.31 117 GLU A N 1
ATOM 904 C CA . GLU A 1 117 ? 5.309 -4.135 1.313 1.00 96.31 117 GLU A CA 1
ATOM 905 C C . GLU A 1 117 ? 3.898 -4.326 1.879 1.00 96.31 117 GLU A C 1
ATOM 907 O O . GLU A 1 117 ? 2.914 -3.896 1.277 1.00 96.31 117 GLU A O 1
ATOM 912 N N . ILE A 1 118 ? 3.788 -5.000 3.024 1.00 96.56 118 ILE A N 1
ATOM 913 C CA . ILE A 1 118 ? 2.516 -5.300 3.685 1.00 96.56 118 ILE A CA 1
ATOM 914 C C . ILE A 1 118 ? 2.518 -4.664 5.066 1.00 96.56 118 ILE A C 1
ATOM 916 O O . ILE A 1 118 ? 3.336 -5.014 5.916 1.00 96.56 118 ILE A O 1
ATOM 920 N N . TYR A 1 119 ? 1.560 -3.784 5.321 1.00 97.50 119 TYR A N 1
ATOM 921 C CA . TYR A 1 119 ? 1.356 -3.132 6.607 1.00 97.50 119 TYR A CA 1
ATOM 922 C C . TYR A 1 119 ? 0.081 -3.648 7.249 1.00 97.50 119 TYR A C 1
ATOM 924 O O . TYR A 1 119 ? -0.959 -3.750 6.598 1.00 97.50 119 TYR A O 1
ATOM 932 N N . GLN A 1 120 ? 0.169 -3.947 8.539 1.00 96.81 120 GLN A N 1
ATOM 933 C CA . GLN A 1 120 ? -0.959 -4.386 9.343 1.00 96.81 120 GLN A CA 1
ATOM 934 C C . GLN A 1 120 ? -0.971 -3.595 10.642 1.00 96.81 120 GLN A C 1
ATOM 936 O O . GLN A 1 120 ? 0.067 -3.414 11.280 1.00 96.81 120 GLN A O 1
ATOM 941 N N . THR A 1 121 ? -2.134 -3.082 11.022 1.00 96.81 121 THR A N 1
ATOM 942 C CA . THR A 1 121 ? -2.299 -2.372 12.291 1.00 96.81 121 THR A CA 1
ATOM 943 C C . THR A 1 121 ? -3.764 -2.362 12.714 1.00 96.81 121 THR A C 1
ATOM 945 O O . THR A 1 121 ? -4.641 -2.721 11.933 1.00 96.81 121 THR A O 1
ATOM 948 N N . ASN A 1 122 ? -4.027 -1.924 13.941 1.00 96.38 122 ASN A N 1
ATOM 949 C CA . ASN A 1 122 ? -5.366 -1.668 14.453 1.00 96.38 122 ASN A CA 1
ATOM 950 C C . ASN A 1 122 ? -5.422 -0.245 15.023 1.00 96.38 122 ASN A C 1
ATOM 952 O O . ASN A 1 122 ? -4.518 0.183 15.751 1.00 96.38 122 ASN A O 1
ATOM 956 N N . GLY A 1 123 ? -6.475 0.497 14.691 1.00 95.19 123 GLY A N 1
ATOM 957 C CA . GLY A 1 123 ? -6.657 1.846 15.209 1.00 95.19 123 GLY A CA 1
ATOM 958 C C . GLY A 1 123 ? -7.841 2.584 14.606 1.00 95.19 123 GLY A C 1
ATOM 959 O O . GLY A 1 123 ? -8.752 1.988 14.042 1.00 95.19 123 GLY A O 1
ATOM 960 N N . LEU A 1 124 ? -7.818 3.908 14.741 1.00 96.62 124 LEU A N 1
ATOM 961 C CA . LEU A 1 124 ? -8.857 4.802 14.216 1.00 96.62 124 LEU A CA 1
ATOM 962 C C . LEU A 1 124 ? -8.452 5.475 12.906 1.00 96.62 124 LEU A C 1
ATOM 964 O O . LEU A 1 124 ? -9.297 6.034 12.215 1.00 96.62 124 LEU A O 1
ATOM 968 N N . ASN A 1 125 ? -7.160 5.475 12.582 1.00 96.81 125 ASN A N 1
ATOM 969 C CA . ASN A 1 125 ? -6.646 6.088 11.371 1.00 96.81 125 ASN A CA 1
ATOM 970 C C . ASN A 1 125 ? -5.404 5.367 10.857 1.00 96.81 125 ASN A C 1
ATOM 972 O O . ASN A 1 125 ? -4.611 4.836 11.637 1.00 96.81 125 ASN A O 1
ATOM 976 N N . ILE A 1 126 ? -5.232 5.418 9.544 1.00 97.38 126 ILE A N 1
ATOM 977 C CA . ILE A 1 126 ? -3.984 5.099 8.866 1.00 97.38 126 ILE A CA 1
ATOM 978 C C . ILE A 1 126 ? -3.828 6.045 7.683 1.00 97.38 126 ILE A C 1
ATOM 980 O O . ILE A 1 126 ? -4.785 6.336 6.971 1.00 97.38 126 ILE A O 1
ATOM 984 N N . GLU A 1 127 ? -2.618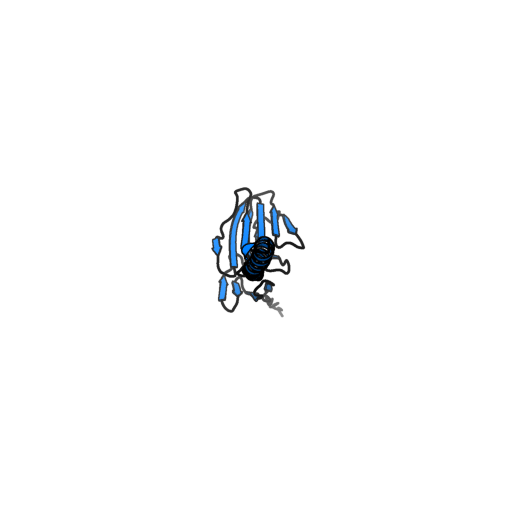 6.530 7.471 1.00 97.06 127 GLU A N 1
ATOM 985 C CA . GLU A 1 127 ? -2.259 7.327 6.310 1.00 97.06 127 GLU A CA 1
ATOM 986 C C . GLU A 1 127 ? -1.031 6.701 5.672 1.00 97.06 127 GLU A C 1
ATOM 988 O O . GLU A 1 127 ? -0.065 6.404 6.373 1.00 97.06 127 GLU A O 1
ATOM 993 N N . CYS A 1 128 ? -1.061 6.508 4.359 1.00 95.62 128 CYS A N 1
ATOM 994 C CA . CYS A 1 128 ? 0.083 6.007 3.619 1.00 95.62 128 CYS A CA 1
ATOM 995 C C . CYS A 1 128 ? 0.407 6.936 2.461 1.00 95.62 128 CYS A C 1
ATOM 997 O O . CYS A 1 128 ? -0.484 7.395 1.748 1.00 95.62 128 CYS A O 1
ATOM 999 N N . GLU A 1 129 ? 1.693 7.169 2.250 1.00 93.94 129 GLU A N 1
ATOM 1000 C CA . GLU A 1 129 ? 2.237 7.888 1.109 1.00 93.94 129 GLU A CA 1
ATOM 1001 C C . GLU A 1 129 ? 3.372 7.088 0.482 1.00 93.94 129 GLU A C 1
ATOM 1003 O O . GLU A 1 129 ? 4.039 6.297 1.150 1.00 93.94 129 GLU A O 1
ATOM 1008 N N . SER A 1 130 ? 3.609 7.312 -0.806 1.00 91.81 130 SER A N 1
ATOM 1009 C CA . SER A 1 130 ? 4.818 6.823 -1.455 1.00 91.81 130 SER A CA 1
ATOM 1010 C C . SER A 1 130 ? 5.536 7.935 -2.195 1.00 91.81 130 SER A C 1
ATOM 1012 O O . SER A 1 130 ? 4.939 8.932 -2.587 1.00 91.81 130 SER A O 1
ATOM 1014 N N . GLY A 1 131 ? 6.841 7.765 -2.349 1.00 89.44 131 GLY A N 1
ATOM 1015 C CA . GLY A 1 131 ? 7.721 8.747 -2.960 1.00 89.44 131 GLY A CA 1
ATOM 1016 C C . GLY A 1 131 ? 8.983 8.095 -3.496 1.00 89.44 131 GLY A C 1
ATOM 1017 O O . GLY A 1 131 ? 9.418 7.061 -2.988 1.00 89.44 131 GLY A O 1
ATOM 1018 N N . TYR A 1 132 ? 9.619 8.718 -4.483 1.00 85.00 132 TYR A N 1
ATOM 1019 C CA . TYR A 1 132 ? 11.035 8.461 -4.726 1.00 85.00 132 TYR A CA 1
ATOM 1020 C C . TYR A 1 132 ? 11.863 9.220 -3.693 1.00 85.00 132 TYR A C 1
ATOM 1022 O O . TYR A 1 132 ? 11.602 10.389 -3.415 1.00 85.00 132 TYR A O 1
ATOM 1030 N N . SER A 1 133 ? 12.883 8.571 -3.130 1.00 60.78 133 SER A N 1
ATOM 1031 C CA . SER A 1 133 ? 13.888 9.300 -2.355 1.00 60.78 133 SER A CA 1
ATOM 1032 C C . SER A 1 133 ? 14.540 10.358 -3.249 1.00 60.78 133 SER A C 1
ATOM 1034 O O . SER A 1 133 ? 14.996 10.040 -4.347 1.00 60.78 133 SER A O 1
ATOM 1036 N N . ALA A 1 134 ? 14.651 11.596 -2.760 1.00 53.22 134 ALA A N 1
ATOM 1037 C CA . ALA A 1 134 ? 15.240 12.729 -3.488 1.00 53.22 134 ALA A CA 1
ATOM 1038 C C . ALA A 1 134 ? 16.691 12.492 -3.970 1.00 53.22 134 ALA A C 1
ATOM 1040 O O . ALA A 1 134 ? 17.203 13.229 -4.808 1.00 53.22 134 ALA A O 1
ATOM 1041 N N . VAL A 1 135 ? 17.346 11.434 -3.483 1.00 48.53 135 VAL A N 1
ATOM 1042 C CA . VAL A 1 135 ? 18.717 11.040 -3.838 1.00 48.53 135 VAL A CA 1
ATOM 1043 C C . VAL A 1 135 ? 18.826 10.437 -5.252 1.00 48.53 135 VAL A C 1
ATOM 1045 O O . VAL A 1 135 ? 19.928 10.307 -5.771 1.00 48.53 135 VAL A O 1
ATOM 1048 N N . VAL A 1 136 ? 17.713 10.087 -5.911 1.00 43.38 136 VAL A N 1
ATOM 1049 C CA . VAL A 1 136 ? 17.729 9.491 -7.270 1.00 43.38 136 VAL A CA 1
ATOM 1050 C C . VAL A 1 136 ? 17.405 10.507 -8.378 1.00 43.38 136 VAL A C 1
ATOM 1052 O O . VAL A 1 136 ? 17.459 10.182 -9.560 1.00 43.38 136 VAL A O 1
ATOM 1055 N N . SER A 1 137 ? 17.093 11.749 -8.009 1.00 37.03 137 SER A N 1
ATOM 1056 C CA . SER A 1 137 ? 16.739 12.840 -8.928 1.00 37.03 137 SER A CA 1
ATOM 1057 C C . SER A 1 137 ? 17.799 13.941 -8.991 1.00 37.03 137 SER A C 1
ATOM 1059 O O . SER A 1 137 ? 17.490 15.073 -9.349 1.00 37.03 137 SER A O 1
ATOM 1061 N N . ALA A 1 138 ? 19.059 13.623 -8.690 1.00 36.84 138 ALA A N 1
ATOM 1062 C CA . ALA A 1 138 ? 20.164 14.365 -9.278 1.00 36.84 138 ALA A CA 1
ATOM 1063 C C . ALA A 1 138 ? 20.532 13.652 -10.587 1.00 36.84 138 ALA A C 1
ATOM 1065 O O . ALA A 1 138 ? 21.063 12.538 -10.536 1.00 36.84 138 ALA A O 1
ATOM 1066 N N . PRO A 1 139 ? 20.264 14.237 -11.770 1.00 39.94 139 PRO A N 1
ATOM 1067 C CA . PRO A 1 139 ? 20.950 13.806 -12.975 1.00 39.94 139 PRO A CA 1
ATOM 1068 C C . PRO A 1 139 ? 22.446 13.854 -12.660 1.00 39.94 139 PRO A C 1
ATOM 1070 O O . PRO A 1 139 ? 22.959 14.903 -12.265 1.00 39.94 139 PRO A O 1
ATOM 1073 N N . GLY A 1 140 ? 23.153 12.736 -12.830 1.00 46.38 140 GLY A N 1
ATOM 1074 C CA . GLY A 1 140 ? 24.607 12.624 -12.649 1.00 46.38 140 GLY A CA 1
ATOM 1075 C C . GLY A 1 140 ? 25.434 13.470 -13.630 1.00 46.38 140 GLY A C 1
ATOM 1076 O O . GLY A 1 140 ? 26.578 13.145 -13.911 1.00 46.38 140 GLY A O 1
ATOM 1077 N N . VAL A 1 141 ? 24.858 14.544 -14.169 1.00 45.59 141 VAL A N 1
ATOM 1078 C CA . VAL A 1 141 ? 25.458 15.482 -15.117 1.00 45.59 141 VAL A CA 1
ATOM 1079 C C . VAL A 1 141 ? 26.158 16.637 -14.383 1.00 45.59 141 VAL A C 1
ATOM 1081 O O . VAL A 1 141 ? 27.064 17.252 -14.934 1.00 45.59 141 VAL A O 1
ATOM 1084 N N . LEU A 1 142 ? 25.832 16.908 -13.112 1.00 47.09 142 LEU A N 1
ATOM 1085 C CA . LEU A 1 142 ? 26.429 18.032 -12.368 1.00 47.09 142 LEU A CA 1
ATOM 1086 C C . LEU A 1 142 ? 27.807 17.747 -11.746 1.00 47.09 142 LEU A C 1
ATOM 1088 O O . LEU A 1 142 ? 28.549 18.692 -11.487 1.00 47.09 142 LEU A O 1
ATOM 1092 N N . LEU A 1 143 ? 28.207 16.481 -11.579 1.00 46.62 143 LEU A N 1
ATOM 1093 C CA . LEU A 1 143 ? 29.560 16.146 -11.100 1.00 46.62 143 LEU A CA 1
ATOM 1094 C C . LEU A 1 143 ? 30.632 16.230 -12.203 1.00 46.62 143 LEU A C 1
ATOM 1096 O O . LEU A 1 143 ? 31.815 16.316 -11.889 1.00 46.62 143 LEU A O 1
ATOM 1100 N N . GLY A 1 144 ? 30.239 16.274 -13.482 1.00 44.81 144 GLY A N 1
ATOM 1101 C CA . GLY A 1 144 ? 31.165 16.485 -14.603 1.00 44.81 144 GLY A CA 1
ATOM 1102 C C . GLY A 1 144 ? 31.445 17.958 -14.918 1.00 44.81 144 GLY A C 1
ATOM 1103 O O . GLY A 1 144 ? 32.483 18.273 -15.491 1.00 44.81 144 GLY A O 1
ATOM 1104 N N . VAL A 1 145 ? 30.554 18.877 -14.525 1.00 47.31 145 VAL A N 1
ATOM 1105 C CA . VAL A 1 145 ? 30.672 20.298 -14.900 1.00 47.31 145 VAL A CA 1
ATOM 1106 C C . VAL A 1 145 ? 31.513 21.099 -13.902 1.00 47.31 145 VAL A C 1
ATOM 1108 O O . VAL A 1 145 ? 32.176 22.042 -14.316 1.00 47.31 145 VAL A O 1
ATOM 1111 N N . LEU A 1 146 ? 31.602 20.705 -12.624 1.00 45.38 146 LEU A N 1
ATOM 1112 C CA . LEU A 1 146 ? 32.487 21.395 -11.668 1.00 45.38 146 LEU A CA 1
ATOM 1113 C C . LEU A 1 146 ? 33.960 20.956 -11.726 1.00 45.38 146 LEU A C 1
ATOM 1115 O O . LEU A 1 146 ? 34.825 21.718 -11.302 1.00 45.38 146 LEU A O 1
ATOM 1119 N N . ALA A 1 147 ? 34.274 19.789 -12.295 1.00 46.72 147 ALA A N 1
ATOM 1120 C CA . ALA 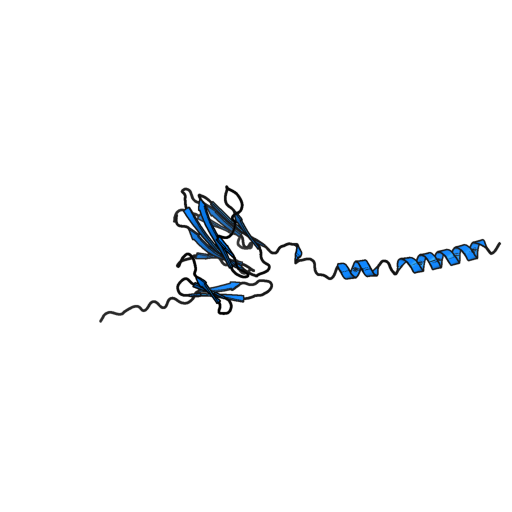A 1 147 ? 35.665 19.370 -12.499 1.00 46.72 147 ALA A CA 1
ATOM 1121 C C . ALA A 1 147 ? 36.327 20.040 -13.724 1.00 46.72 147 ALA A C 1
ATOM 1123 O O . ALA A 1 147 ? 37.549 20.032 -13.845 1.00 46.72 147 ALA A O 1
ATOM 1124 N N . GLY A 1 148 ? 35.540 20.642 -14.624 1.00 44.28 148 GLY A N 1
ATOM 1125 C CA . GLY A 1 148 ? 36.038 21.270 -15.854 1.00 44.28 148 GLY A CA 1
ATOM 1126 C C . GLY A 1 148 ? 36.432 22.746 -15.734 1.00 44.28 148 GLY A C 1
ATOM 1127 O O . GLY A 1 148 ? 37.013 23.288 -16.670 1.00 44.28 148 GLY A O 1
ATOM 1128 N N . ILE A 1 149 ? 36.140 23.418 -14.613 1.00 45.03 149 ILE A N 1
ATOM 1129 C CA . ILE A 1 149 ? 36.318 24.883 -14.498 1.00 45.03 149 ILE A CA 1
ATOM 1130 C C . ILE A 1 149 ? 37.595 25.267 -13.731 1.00 45.03 149 ILE A C 1
ATOM 1132 O O . ILE A 1 149 ? 38.030 26.413 -13.788 1.00 45.03 149 ILE A O 1
ATOM 1136 N N . THR A 1 150 ? 38.271 24.324 -13.069 1.00 49.78 150 THR A N 1
ATOM 1137 C CA . THR A 1 150 ? 39.524 24.620 -12.349 1.00 49.78 150 THR A CA 1
ATOM 1138 C C . THR A 1 150 ? 40.778 24.545 -13.225 1.00 49.78 150 THR A C 1
ATOM 1140 O O . THR A 1 150 ? 41.833 25.009 -12.801 1.00 49.78 150 THR A O 1
ATOM 1143 N N . ALA A 1 151 ? 40.687 24.044 -14.463 1.00 45.59 151 ALA A N 1
ATOM 1144 C CA . ALA A 1 151 ? 41.827 24.005 -15.388 1.00 45.59 151 ALA A CA 1
ATOM 1145 C C . ALA A 1 151 ? 41.951 25.253 -16.288 1.00 45.59 151 ALA A C 1
ATOM 1147 O O . ALA A 1 151 ? 43.021 25.500 -16.842 1.00 45.59 151 ALA A O 1
ATOM 1148 N N . ALA A 1 152 ? 40.895 26.064 -16.430 1.00 45.12 152 ALA A N 1
ATOM 1149 C CA . ALA A 1 152 ? 40.895 27.214 -17.344 1.00 45.12 152 ALA A CA 1
ATOM 1150 C C . ALA A 1 152 ? 41.348 28.543 -16.705 1.00 45.12 152 ALA A C 1
ATOM 1152 O O . ALA A 1 152 ? 41.636 29.499 -17.420 1.00 45.12 152 ALA A O 1
ATOM 1153 N N . THR A 1 153 ? 41.445 28.634 -15.375 1.00 47.16 153 THR A N 1
ATOM 1154 C CA . THR A 1 153 ? 41.811 29.888 -14.684 1.00 47.16 153 THR A CA 1
ATOM 1155 C C . THR A 1 153 ? 43.300 30.007 -14.348 1.00 47.16 153 THR A C 1
ATOM 1157 O O . THR A 1 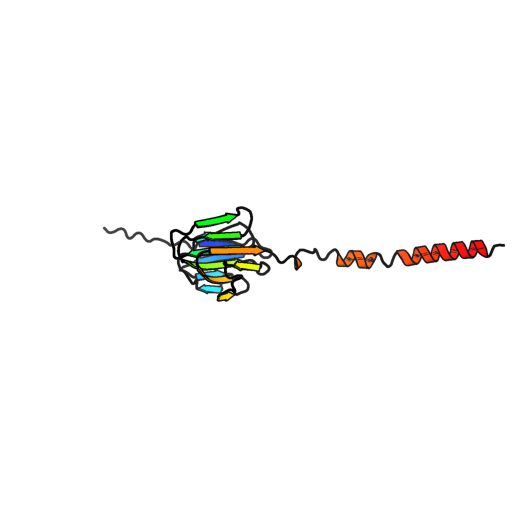153 ? 43.773 31.109 -14.076 1.00 47.16 153 THR A O 1
ATOM 1160 N N . ALA A 1 154 ? 44.075 28.920 -14.437 1.00 45.06 154 ALA A N 1
ATOM 1161 C CA . ALA A 1 154 ? 45.513 28.954 -14.158 1.00 45.06 154 ALA A CA 1
ATOM 1162 C C . ALA A 1 154 ? 46.350 29.526 -15.322 1.00 45.06 154 ALA A C 1
ATOM 1164 O O . ALA A 1 154 ? 47.381 30.156 -15.092 1.00 45.06 154 ALA A O 1
ATOM 1165 N N . THR A 1 155 ? 45.910 29.366 -16.575 1.00 52.31 155 THR A N 1
ATOM 1166 C CA . THR A 1 155 ? 46.658 29.849 -17.752 1.00 52.31 155 THR A CA 1
ATOM 1167 C C . THR A 1 155 ? 46.480 31.346 -18.003 1.00 52.31 155 THR A C 1
ATOM 1169 O O . THR A 1 155 ? 47.427 32.000 -18.444 1.00 52.31 155 THR A O 1
ATOM 1172 N N . LEU A 1 156 ? 45.322 31.927 -17.665 1.00 50.88 156 LEU A N 1
ATOM 1173 C CA . LEU A 1 156 ? 45.091 33.365 -17.848 1.00 50.88 156 LEU A CA 1
ATOM 1174 C C . LEU A 1 156 ? 45.893 34.218 -16.847 1.00 50.88 156 LEU A C 1
ATOM 1176 O O . LEU A 1 156 ? 46.437 35.257 -17.219 1.00 50.88 156 LEU A O 1
ATOM 1180 N N . LEU A 1 157 ? 46.024 33.760 -15.595 1.00 53.62 157 LEU A N 1
ATOM 1181 C CA . LEU A 1 157 ? 46.792 34.462 -14.557 1.00 53.62 157 LEU A CA 1
ATOM 1182 C C . LEU A 1 157 ? 48.307 34.415 -14.815 1.00 53.62 157 LEU A C 1
ATOM 1184 O O . LEU A 1 157 ? 48.991 35.414 -14.595 1.00 53.62 157 LEU A O 1
ATOM 1188 N N . LEU A 1 158 ? 48.832 33.307 -15.355 1.00 56.00 158 LEU A N 1
ATOM 1189 C CA . LEU A 1 158 ? 50.241 33.228 -15.759 1.00 56.00 158 LEU A CA 1
ATOM 1190 C C . LEU A 1 158 ? 50.551 34.126 -16.970 1.00 56.00 158 LEU A C 1
ATOM 1192 O O . LEU A 1 158 ? 51.591 34.784 -16.989 1.00 56.00 158 LEU A O 1
ATOM 1196 N N . ALA A 1 159 ? 49.645 34.217 -17.950 1.00 57.69 159 ALA A N 1
ATOM 1197 C CA . ALA A 1 159 ? 49.838 35.076 -19.121 1.00 57.69 159 ALA A CA 1
ATOM 1198 C C . ALA A 1 159 ? 49.829 36.578 -18.766 1.00 57.69 159 ALA A C 1
ATOM 1200 O O . ALA A 1 159 ? 50.669 37.334 -19.260 1.00 57.69 159 ALA A O 1
ATOM 1201 N N . LEU A 1 160 ? 48.938 37.010 -17.862 1.00 58.97 160 LEU A N 1
ATOM 1202 C CA . LEU A 1 160 ? 48.908 38.389 -17.352 1.00 58.97 160 LEU A CA 1
ATOM 1203 C C . LEU A 1 160 ? 50.115 38.716 -16.458 1.00 58.97 160 LEU A C 1
ATOM 1205 O O . LEU A 1 160 ? 50.663 39.815 -16.560 1.00 58.97 160 LEU A O 1
ATOM 1209 N N . GLY A 1 161 ? 50.583 37.763 -15.645 1.00 59.19 161 GLY A N 1
ATOM 1210 C CA . GLY A 1 161 ? 51.781 37.933 -14.817 1.00 59.19 161 GLY A CA 1
ATOM 1211 C C . GLY A 1 161 ? 53.055 38.167 -15.639 1.00 59.19 161 GLY A C 1
ATOM 1212 O O . GLY A 1 161 ? 53.842 39.059 -15.324 1.00 59.19 161 GLY A O 1
ATOM 1213 N N . ILE A 1 162 ? 53.237 37.432 -16.742 1.00 62.69 162 ILE A N 1
ATOM 1214 C CA . ILE A 1 162 ? 54.414 37.581 -17.619 1.00 62.69 162 ILE A CA 1
ATOM 1215 C C . ILE A 1 162 ? 54.382 38.914 -18.387 1.00 62.69 162 ILE A C 1
ATOM 1217 O O . ILE A 1 162 ? 55.426 39.547 -18.573 1.00 62.69 162 ILE A O 1
ATOM 1221 N N . LEU A 1 163 ? 53.199 39.374 -18.814 1.00 59.53 163 LEU A N 1
ATOM 1222 C CA . LEU A 1 163 ? 53.047 40.666 -19.495 1.00 59.53 163 LEU A CA 1
ATOM 1223 C C . LEU A 1 163 ? 53.331 41.852 -18.561 1.00 59.53 163 LEU A C 1
ATOM 1225 O O . LEU A 1 163 ? 54.017 42.790 -18.970 1.00 59.53 163 LEU A O 1
ATOM 1229 N N . LEU A 1 164 ? 52.889 41.785 -17.301 1.00 61.62 164 LEU A N 1
ATOM 1230 C CA . LEU A 1 164 ? 53.182 42.808 -16.290 1.00 61.62 164 LEU A CA 1
ATOM 1231 C C . LEU A 1 164 ? 54.671 42.841 -15.907 1.00 61.62 164 LEU A C 1
ATOM 1233 O O . LEU A 1 164 ? 55.245 43.925 -15.801 1.00 61.62 164 LEU A O 1
ATOM 1237 N N . LEU A 1 165 ? 55.336 41.684 -15.788 1.00 60.56 165 LEU A N 1
ATOM 1238 C CA . LEU A 1 165 ? 56.782 41.633 -15.533 1.00 60.56 165 LEU A CA 1
ATOM 1239 C C . LEU A 1 165 ? 57.608 42.235 -16.682 1.00 60.56 165 LEU A C 1
ATOM 1241 O O . LEU A 1 165 ? 58.570 42.961 -16.435 1.00 60.56 165 LEU A O 1
ATOM 1245 N N . ARG A 1 166 ? 57.227 41.988 -17.944 1.00 57.69 166 ARG A N 1
ATOM 1246 C CA . ARG A 1 166 ? 57.914 42.586 -19.105 1.00 57.69 166 ARG A CA 1
ATOM 1247 C C . ARG A 1 166 ? 57.741 44.103 -19.195 1.00 57.69 166 ARG A C 1
ATOM 1249 O O . ARG A 1 166 ? 58.636 44.767 -19.713 1.00 57.69 166 ARG A O 1
ATOM 1256 N N . ALA A 1 167 ? 56.623 44.646 -18.716 1.00 57.84 167 ALA A N 1
ATOM 1257 C CA . ALA A 1 167 ? 56.390 46.089 -18.690 1.00 57.84 167 ALA A CA 1
ATOM 1258 C C . ALA A 1 167 ? 57.224 46.801 -17.608 1.00 57.84 167 ALA A C 1
ATOM 1260 O O . ALA A 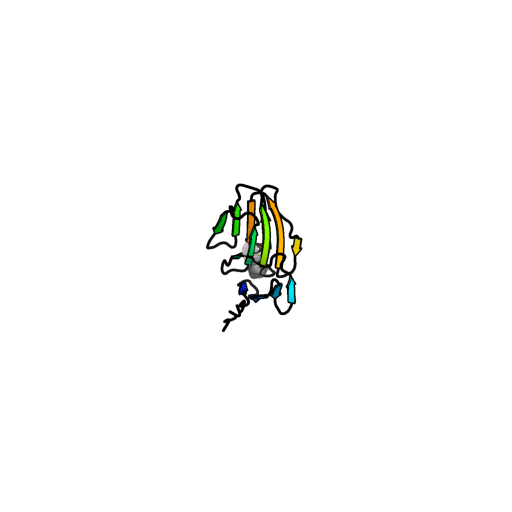1 167 ? 57.676 47.921 -17.828 1.00 57.84 167 ALA A O 1
ATOM 1261 N N . LEU A 1 168 ? 57.478 46.143 -16.471 1.00 56.19 168 LEU A N 1
ATOM 1262 C CA . LEU A 1 168 ? 58.274 46.692 -15.364 1.00 56.19 168 LEU A CA 1
ATOM 1263 C C . LEU A 1 168 ? 59.793 46.637 -15.599 1.00 56.19 168 LEU A C 1
ATOM 1265 O O . LEU A 1 168 ? 60.506 47.498 -15.098 1.00 56.19 168 LEU A O 1
ATOM 1269 N N . LEU A 1 169 ? 60.287 45.672 -16.381 1.00 57.00 169 LEU A N 1
ATOM 1270 C CA . LEU A 1 169 ? 61.718 45.511 -16.703 1.00 57.00 169 LEU A CA 1
ATOM 1271 C C . LEU A 1 169 ? 62.190 46.320 -17.930 1.00 57.00 169 LEU A C 1
ATOM 1273 O O . LEU A 1 169 ? 63.351 46.221 -18.316 1.00 57.00 169 LEU A O 1
ATOM 1277 N N . LYS A 1 170 ? 61.307 47.102 -18.566 1.00 51.59 170 LYS A N 1
ATOM 1278 C CA . LYS A 1 170 ? 61.634 48.001 -19.692 1.00 51.59 170 LYS A CA 1
ATOM 1279 C C . LYS A 1 170 ? 61.788 49.470 -19.261 1.00 51.59 170 LYS A C 1
ATOM 1281 O O . LYS A 1 170 ? 61.405 50.377 -20.001 1.00 51.59 170 LYS A O 1
ATOM 1286 N N . LYS A 1 171 ? 62.357 49.698 -18.078 1.00 49.34 171 LYS A N 1
ATOM 1287 C CA . LYS A 1 171 ? 62.912 50.990 -17.663 1.00 49.34 171 LYS A CA 1
ATOM 1288 C C . LYS A 1 171 ? 64.395 50.839 -17.378 1.00 49.34 171 LYS A C 1
ATOM 1290 O O . LYS A 1 171 ? 64.738 49.851 -16.696 1.00 49.34 171 LYS A O 1
#

Secondary structure (DSSP, 8-state):
---------PPEEEEE-SSS-EEEEEETTEEEETTEEEE-S-S-PEEEE-SSSEEEEEEES-TT-EEEE-TTSSEEEEEEEEEEEEEEEEEE-TTEEEEEEETTEEPPPSEE-SSEEEEEEEEEEEEEEEEE-GGG-S-TTHHHHSSSSSSSHHHHHHHHHHHHHHHHT--

Foldseek 3Di:
DDDDPPPDPDWAWDWAAEPDTFIWTHDQQWIAGPNDTDHHPDNDFDWDDLPYFKIKGKDKPDPQKDKADDNNFQKIKIFAPDKIKIKIKIFGQLQKDKWKADPVGTFDFPDDDSGIGITIDMDGMMMMGMDGDPVVPPPPPVVVVVVPPVVPPVVVVVVVVVVVVVVVVPD

pLDDT: mean 79.5, std 19.67, range [36.84, 97.56]

Organism: NCBI:txid13773

Radius of gyration: 28.0 Å; chains: 1; bounding box: 96×78×37 Å